Protein AF-A0A435YJ82-F1 (afdb_monomer)

Secondary structure (DSSP, 8-state):
-----------TTS-----TT----SB-SSS-B---HHHHHHHHHHHHT-SB----HHHHHTTHHHHHHHHHHH-TT-STTHHHHHHHHSB-

Sequence (92 aa):
MKKLVLQMQMSVDGFVGATEDHSWQLWEWGDESAWDDELKQDFNAVFTGVDTILLSRKMAQEGYLTHWGNAAKKFPHDPFYAFAQRIVDARK

Foldseek 3Di:
DDDDDDDADADPVGHRDDDPVDPPDQDDLDPHHVDDPVVLVVVVVVLVRAQADDDDPCCVPVQVLVSLVVLCVVCVPDSSSPSSVSSNRHHD

Solvent-accessible surface area (backbone atoms only — not comparable to full-atom values): 5935 Å² total; per-residue (Å²): 134,90,79,92,83,89,86,83,72,65,49,96,91,71,46,74,75,68,55,97,93,49,83,74,69,55,60,63,101,57,94,65,62,73,66,53,72,66,59,42,48,55,55,37,56,58,46,76,78,51,63,63,52,91,71,56,73,61,50,65,70,75,41,54,61,57,51,33,49,47,48,24,69,75,34,76,82,40,78,73,44,51,41,26,47,44,63,65,71,29,45,115

pLDDT: mean 90.48, std 5.19, range [71.25, 95.75]

Radius of gyration: 13.57 Å; Cα contacts (8 Å, |Δi|>4): 69; chains: 1; bounding box: 31×30×41 Å

Mean predicted aligned error: 3.78 Å

Structure (mmCIF, N/CA/C/O backbone):
data_AF-A0A435YJ82-F1
#
_entry.id   AF-A0A435YJ82-F1
#
loop_
_atom_site.group_PDB
_atom_site.id
_atom_site.type_symbol
_atom_site.label_atom_id
_atom_site.label_alt_id
_atom_site.label_comp_id
_atom_site.label_asym_id
_atom_site.label_entity_id
_atom_site.label_seq_id
_atom_site.pdbx_PDB_ins_code
_atom_site.Cartn_x
_atom_site.Cartn_y
_atom_site.Cartn_z
_atom_site.occupancy
_atom_site.B_iso_or_equiv
_atom_site.auth_seq_id
_atom_site.auth_comp_id
_atom_site.auth_asym_id
_atom_site.auth_atom_id
_atom_site.pdbx_PDB_model_num
ATOM 1 N N . MET A 1 1 ? -3.928 4.346 23.678 1.00 87.94 1 MET A N 1
ATOM 2 C CA . MET A 1 1 ? -3.671 5.526 22.817 1.00 87.94 1 MET A CA 1
ATOM 3 C C . MET A 1 1 ? -3.589 5.066 21.373 1.00 87.94 1 MET A C 1
ATOM 5 O O . MET A 1 1 ? -2.993 4.020 21.144 1.00 87.94 1 MET A O 1
ATOM 9 N N . LYS A 1 2 ? -4.178 5.806 20.426 1.00 93.19 2 LYS A N 1
ATOM 10 C CA . LYS A 1 2 ? -4.011 5.526 18.990 1.00 93.19 2 LYS A CA 1
ATOM 11 C C . LYS A 1 2 ? -2.613 5.960 18.528 1.00 93.19 2 LYS A C 1
ATOM 13 O O . LYS A 1 2 ? -2.096 6.951 19.040 1.00 93.19 2 LYS A O 1
ATOM 18 N N . LYS A 1 3 ? -2.014 5.219 17.592 1.00 94.69 3 LYS A N 1
ATOM 19 C CA . LYS A 1 3 ? -0.717 5.544 16.975 1.00 94.69 3 LYS A CA 1
ATOM 20 C C . LYS A 1 3 ? -0.938 6.021 15.541 1.00 94.69 3 LYS A C 1
ATOM 22 O O . LYS A 1 3 ? -1.771 5.454 14.842 1.00 94.69 3 LYS A O 1
ATOM 27 N N . LEU A 1 4 ? -0.180 7.030 15.117 1.00 95.75 4 LEU A N 1
ATOM 28 C CA . LEU A 1 4 ? -0.047 7.380 13.705 1.00 95.75 4 LEU A CA 1
ATOM 29 C C . LEU A 1 4 ? 1.114 6.565 13.133 1.00 95.75 4 LEU A C 1
ATOM 31 O O . LEU A 1 4 ? 2.236 6.677 13.622 1.00 95.75 4 LEU A O 1
ATOM 35 N N . VAL A 1 5 ? 0.827 5.723 12.144 1.00 94.44 5 VAL A N 1
ATOM 36 C CA . VAL A 1 5 ? 1.804 4.827 11.516 1.00 94.44 5 VAL A CA 1
ATOM 37 C C . VAL A 1 5 ? 1.944 5.212 10.051 1.00 94.44 5 VAL A C 1
ATOM 39 O O . VAL A 1 5 ? 0.945 5.449 9.375 1.00 94.44 5 VAL A O 1
ATOM 42 N N . LEU A 1 6 ? 3.186 5.267 9.577 1.00 93.44 6 LEU A N 1
ATOM 43 C CA . LEU A 1 6 ? 3.526 5.452 8.175 1.00 93.44 6 LEU A CA 1
ATOM 44 C C . LEU A 1 6 ? 4.199 4.172 7.679 1.00 93.44 6 LEU A C 1
ATOM 46 O O . LEU A 1 6 ? 5.238 3.786 8.207 1.00 93.44 6 LEU A O 1
ATOM 50 N N . GLN A 1 7 ? 3.601 3.526 6.684 1.00 91.25 7 GLN A N 1
ATOM 51 C CA . GLN A 1 7 ? 4.143 2.338 6.031 1.00 91.25 7 GLN A CA 1
ATOM 52 C C . GLN A 1 7 ? 4.245 2.625 4.532 1.00 91.25 7 GLN A C 1
ATOM 54 O O . GLN A 1 7 ? 3.251 2.992 3.909 1.00 91.25 7 GLN A O 1
ATOM 59 N N . MET A 1 8 ? 5.449 2.509 3.970 1.00 90.56 8 MET A N 1
ATOM 60 C CA . MET A 1 8 ? 5.717 2.753 2.551 1.00 90.56 8 MET A CA 1
ATOM 61 C C . MET A 1 8 ? 6.937 1.961 2.082 1.00 90.56 8 MET A C 1
ATOM 63 O O . MET A 1 8 ? 7.836 1.684 2.874 1.00 90.56 8 MET A O 1
ATOM 67 N N . GLN A 1 9 ? 6.987 1.666 0.786 1.00 90.75 9 GLN A N 1
ATOM 68 C CA . GLN A 1 9 ? 8.212 1.266 0.104 1.00 90.75 9 GLN A CA 1
ATOM 69 C C . GLN A 1 9 ? 8.919 2.524 -0.418 1.00 90.75 9 GLN A C 1
ATOM 71 O O . GLN A 1 9 ? 8.260 3.439 -0.912 1.00 90.75 9 GLN A O 1
ATOM 76 N N . MET A 1 10 ? 10.247 2.567 -0.323 1.00 93.56 10 MET A N 1
ATOM 77 C CA . MET A 1 10 ? 11.062 3.655 -0.865 1.00 93.56 10 MET A CA 1
ATOM 78 C C . MET A 1 10 ? 12.357 3.116 -1.471 1.00 93.56 10 MET A C 1
ATOM 80 O O . MET A 1 10 ? 12.845 2.064 -1.056 1.00 93.56 10 MET A O 1
ATOM 84 N N . SER A 1 11 ? 12.915 3.845 -2.430 1.00 93.12 11 SER A N 1
ATOM 85 C CA . SER A 1 11 ? 14.271 3.628 -2.919 1.00 93.12 11 SER A CA 1
ATOM 86 C C . SER A 1 11 ? 15.303 4.103 -1.886 1.00 93.12 11 SER A C 1
ATOM 88 O O . SER A 1 11 ? 14.990 4.863 -0.966 1.00 93.12 11 SER A O 1
ATOM 90 N N . VAL A 1 12 ? 16.560 3.679 -2.046 1.00 94.69 12 VAL A N 1
ATOM 91 C CA . VAL A 1 12 ? 17.666 4.062 -1.142 1.00 94.69 12 VAL A CA 1
ATOM 92 C C . VAL A 1 12 ? 17.937 5.572 -1.170 1.00 94.69 12 VAL A C 1
ATOM 94 O O . VAL A 1 12 ? 18.338 6.151 -0.164 1.00 94.69 12 VAL A O 1
ATOM 97 N N . ASP A 1 13 ? 17.688 6.219 -2.306 1.00 95.12 13 ASP A N 1
ATOM 98 C CA . ASP A 1 13 ? 17.825 7.661 -2.523 1.00 95.12 13 ASP A CA 1
ATOM 99 C C . ASP A 1 13 ? 16.539 8.463 -2.232 1.00 95.12 13 ASP A C 1
ATOM 101 O O . ASP A 1 13 ? 16.511 9.676 -2.435 1.00 95.12 13 ASP A O 1
ATOM 105 N N . GLY A 1 14 ? 15.500 7.823 -1.678 1.00 94.56 14 GLY A N 1
ATOM 106 C CA . GLY A 1 14 ? 14.360 8.510 -1.060 1.00 94.56 14 GLY A CA 1
ATOM 107 C C . GLY A 1 14 ? 13.157 8.780 -1.968 1.00 94.56 14 GLY A C 1
ATOM 108 O O . GLY A 1 14 ? 12.327 9.629 -1.638 1.00 94.56 14 GLY A O 1
ATOM 109 N N . PHE A 1 15 ? 13.019 8.065 -3.083 1.00 92.50 15 PHE A N 1
ATOM 110 C CA . PHE A 1 15 ? 11.845 8.130 -3.955 1.00 92.50 15 PHE A CA 1
ATOM 111 C C . PHE A 1 15 ? 10.823 7.043 -3.600 1.00 92.50 15 PHE A C 1
ATOM 113 O O . PHE A 1 15 ? 11.175 5.948 -3.173 1.00 92.50 15 PHE A O 1
ATOM 120 N N . VAL A 1 16 ? 9.534 7.342 -3.777 1.00 90.25 16 VAL A N 1
ATOM 121 C CA . VAL A 1 16 ? 8.409 6.449 -3.406 1.00 90.25 16 VAL A CA 1
ATOM 122 C C . VAL A 1 16 ? 7.562 6.004 -4.601 1.00 90.25 16 VAL A C 1
ATOM 124 O O . VAL A 1 16 ? 6.543 5.344 -4.426 1.00 90.25 16 VAL A O 1
ATOM 127 N N . GLY A 1 17 ? 7.961 6.391 -5.811 1.00 87.44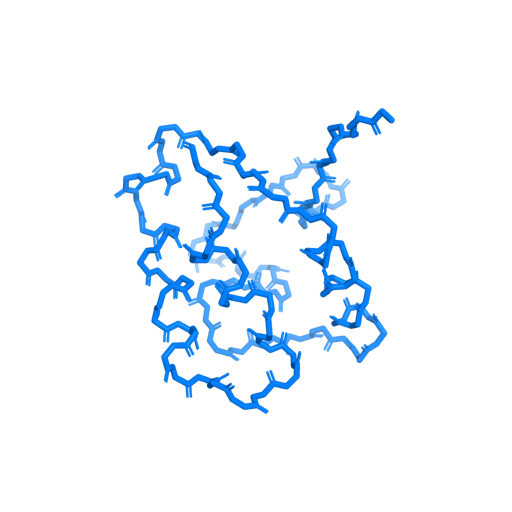 17 GLY A N 1
ATOM 128 C CA . GLY A 1 17 ? 7.288 6.030 -7.051 1.00 87.44 17 GLY A CA 1
ATOM 129 C C . GLY A 1 17 ? 8.287 5.910 -8.193 1.00 87.44 17 GLY A C 1
ATOM 130 O O . GLY A 1 17 ? 9.255 6.672 -8.253 1.00 87.44 17 GLY A O 1
ATOM 131 N N . ALA A 1 18 ? 8.049 4.944 -9.070 1.00 85.38 18 ALA A N 1
ATOM 132 C CA . ALA A 1 18 ? 8.759 4.760 -10.325 1.00 85.38 18 ALA A CA 1
ATOM 133 C C . ALA A 1 18 ? 8.104 5.545 -11.477 1.00 85.38 18 ALA A C 1
ATOM 135 O O . ALA A 1 18 ? 6.916 5.870 -11.440 1.00 85.38 18 ALA A O 1
ATOM 136 N N . THR A 1 19 ? 8.886 5.840 -12.514 1.00 82.31 19 THR A N 1
ATOM 137 C CA . THR A 1 19 ? 8.369 6.169 -13.851 1.00 82.31 19 THR A CA 1
ATOM 138 C C . THR A 1 19 ? 8.196 4.875 -14.652 1.00 82.31 19 THR A C 1
ATOM 140 O O . THR A 1 19 ? 8.855 3.881 -14.353 1.00 82.31 19 THR A O 1
ATOM 143 N N . GLU A 1 20 ? 7.308 4.858 -15.653 1.00 73.38 20 GLU A N 1
ATOM 144 C CA . GLU A 1 20 ? 6.946 3.634 -16.403 1.00 73.38 20 GLU A CA 1
ATOM 145 C C . GLU A 1 20 ? 8.150 2.896 -17.026 1.00 73.38 20 GLU A C 1
ATOM 147 O O . GLU A 1 20 ? 8.117 1.682 -17.206 1.00 73.38 20 GLU A O 1
ATOM 152 N N . ASP A 1 21 ? 9.230 3.611 -17.332 1.00 80.56 21 ASP A N 1
ATOM 153 C CA . ASP A 1 21 ? 10.480 3.096 -17.896 1.00 80.56 21 ASP A CA 1
ATOM 154 C C . ASP A 1 21 ? 11.464 2.523 -16.855 1.00 80.56 21 ASP A C 1
ATOM 156 O O . ASP A 1 21 ? 12.462 1.899 -17.223 1.00 80.56 21 ASP A O 1
ATOM 160 N N . HIS A 1 22 ? 11.180 2.682 -15.560 1.00 81.00 22 HIS A N 1
ATOM 161 C CA . HIS A 1 22 ? 12.076 2.324 -14.461 1.00 81.00 22 HIS A CA 1
ATOM 162 C C . HIS A 1 22 ? 11.338 1.636 -13.302 1.00 81.00 22 HIS A C 1
ATOM 164 O O . HIS A 1 22 ? 11.359 2.114 -12.169 1.00 81.00 22 HIS A O 1
ATOM 170 N N . SER A 1 23 ? 10.730 0.475 -13.566 1.00 84.62 23 SER A N 1
ATOM 171 C CA . SER A 1 23 ? 10.079 -0.367 -12.548 1.00 84.62 23 SER A CA 1
ATOM 172 C C . SER A 1 23 ? 11.098 -0.964 -11.568 1.00 84.62 23 SER A C 1
ATOM 174 O O . SER A 1 23 ? 11.657 -2.038 -11.795 1.00 84.62 23 SER A O 1
ATOM 176 N N . TRP A 1 24 ? 11.347 -0.264 -10.463 1.00 88.62 24 TRP A N 1
ATOM 177 C CA . TRP A 1 24 ? 12.192 -0.735 -9.357 1.00 88.62 24 TRP A CA 1
ATOM 178 C C . TRP A 1 24 ? 11.380 -1.222 -8.155 1.00 88.62 24 TRP A C 1
ATOM 180 O O . TRP A 1 24 ? 11.927 -1.844 -7.242 1.00 88.62 24 TRP A O 1
ATOM 190 N N . GLN A 1 25 ? 10.086 -0.909 -8.118 1.00 90.12 25 GLN A N 1
ATOM 191 C CA . GLN A 1 25 ? 9.238 -1.238 -6.990 1.00 90.12 25 GLN A CA 1
ATOM 192 C C . GLN A 1 25 ? 8.981 -2.750 -6.952 1.00 90.12 25 GLN A C 1
ATOM 194 O O . GLN A 1 25 ? 8.535 -3.337 -7.931 1.00 90.12 25 GLN A O 1
ATOM 199 N N . LEU A 1 26 ? 9.235 -3.386 -5.804 1.00 89.00 26 LEU A N 1
ATOM 200 C CA . LEU A 1 26 ? 9.027 -4.835 -5.642 1.00 89.00 26 LEU A CA 1
ATOM 201 C C . LEU A 1 26 ? 7.545 -5.224 -5.631 1.00 89.00 26 LEU A C 1
ATOM 203 O O . LEU A 1 26 ? 7.195 -6.386 -5.843 1.00 89.00 26 LEU A O 1
ATOM 207 N N . TRP A 1 27 ? 6.685 -4.251 -5.342 1.00 85.81 27 TRP A N 1
ATOM 208 C CA . TRP A 1 27 ? 5.247 -4.381 -5.421 1.00 85.81 27 TRP A CA 1
ATOM 209 C C . TRP A 1 27 ? 4.620 -3.040 -5.813 1.00 85.81 27 TRP A C 1
ATOM 211 O O . TRP A 1 27 ? 4.843 -2.016 -5.159 1.00 85.81 27 TRP A O 1
ATOM 221 N N . GLU A 1 28 ? 3.864 -3.063 -6.908 1.00 81.44 28 GLU A N 1
ATOM 222 C CA . GLU A 1 28 ? 3.122 -1.923 -7.453 1.00 81.44 28 GLU A CA 1
ATOM 223 C C . GLU A 1 28 ? 1.612 -2.224 -7.481 1.00 81.44 28 GLU A C 1
ATOM 225 O O . GLU A 1 28 ? 1.108 -3.061 -6.739 1.00 81.44 28 GLU A O 1
ATOM 230 N N . TRP A 1 29 ? 0.875 -1.562 -8.372 1.00 72.94 29 TRP A N 1
ATOM 231 C CA . TRP A 1 29 ? -0.549 -1.770 -8.637 1.00 72.94 29 TRP A CA 1
ATOM 232 C C . TRP A 1 29 ? -0.868 -3.087 -9.376 1.00 72.94 29 TRP A C 1
ATOM 234 O O . TRP A 1 29 ? -1.964 -3.236 -9.920 1.00 72.94 29 TRP A O 1
ATOM 244 N N . GLY A 1 30 ? 0.086 -4.013 -9.466 1.00 71.25 30 GLY A N 1
ATOM 245 C CA . GLY A 1 30 ? -0.048 -5.290 -10.163 1.00 71.25 30 GLY A CA 1
ATOM 246 C C . GLY A 1 30 ? -0.345 -6.460 -9.226 1.00 71.25 30 GLY A C 1
ATOM 247 O O . GLY A 1 30 ? -0.273 -6.350 -8.003 1.00 71.25 30 GLY A O 1
ATOM 248 N N . ASP A 1 31 ? -0.654 -7.613 -9.819 1.00 75.44 31 ASP A N 1
ATOM 249 C CA . ASP A 1 31 ? -0.804 -8.869 -9.072 1.00 75.44 31 ASP A CA 1
ATOM 250 C C . ASP A 1 31 ? 0.552 -9.526 -8.756 1.00 75.44 31 ASP A C 1
ATOM 252 O O . ASP A 1 31 ? 0.627 -10.440 -7.940 1.00 75.44 31 ASP A O 1
ATOM 256 N N . GLU A 1 32 ? 1.631 -9.079 -9.400 1.00 79.25 32 GLU A N 1
ATOM 257 C CA . GLU A 1 32 ? 2.973 -9.591 -9.147 1.00 79.25 32 GLU A CA 1
ATOM 258 C C . GLU A 1 32 ? 3.592 -8.868 -7.947 1.00 79.25 32 GLU A C 1
ATOM 260 O O . GLU A 1 32 ? 3.696 -7.641 -7.909 1.00 79.25 32 GLU A O 1
ATOM 265 N N . SER A 1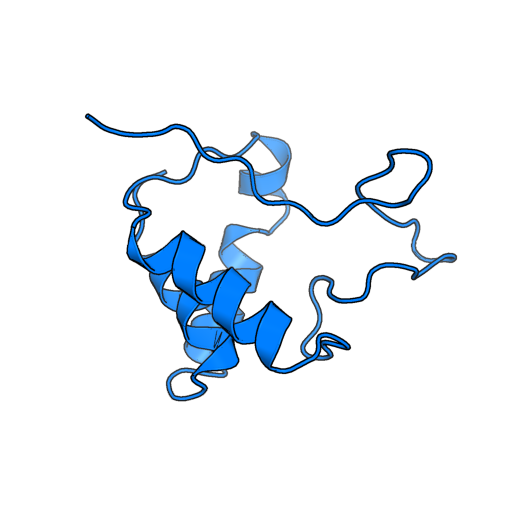 33 ? 3.994 -9.646 -6.943 1.00 86.38 33 SER A N 1
ATOM 266 C CA . SER A 1 33 ? 4.701 -9.165 -5.760 1.00 86.38 33 SER A CA 1
ATOM 267 C C . SER A 1 33 ? 5.964 -9.990 -5.573 1.00 86.38 33 SER A C 1
ATOM 269 O O . SER A 1 33 ? 5.900 -11.206 -5.379 1.00 86.38 33 SER A O 1
ATOM 271 N N . ALA A 1 34 ? 7.112 -9.317 -5.614 1.00 89.44 34 ALA A N 1
ATOM 272 C CA . ALA A 1 34 ? 8.423 -9.923 -5.402 1.00 89.44 34 ALA A CA 1
ATOM 273 C C . ALA A 1 34 ? 8.829 -9.971 -3.915 1.00 89.44 34 ALA A C 1
ATOM 275 O O . ALA A 1 34 ? 9.982 -10.258 -3.601 1.00 89.44 34 ALA A O 1
ATOM 276 N N . TRP A 1 35 ? 7.910 -9.663 -2.994 1.00 91.12 35 TRP A N 1
ATOM 277 C CA . TRP A 1 35 ? 8.161 -9.749 -1.556 1.00 91.12 35 TRP A CA 1
ATOM 278 C C . TRP A 1 35 ? 8.315 -11.201 -1.098 1.00 91.12 35 TRP A C 1
ATOM 280 O O . TRP A 1 35 ? 7.586 -12.092 -1.551 1.00 91.12 35 TRP A O 1
ATOM 290 N N . AS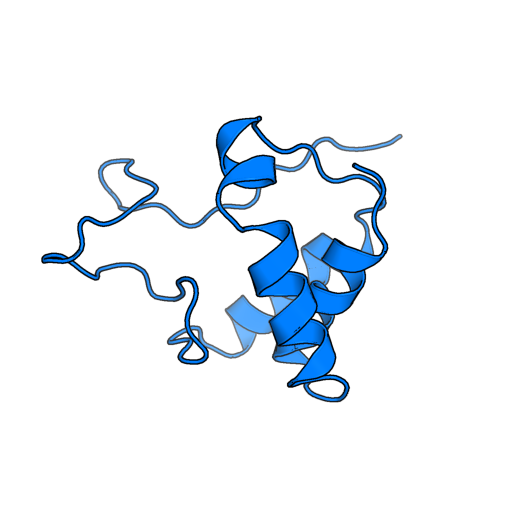P A 1 36 ? 9.231 -11.423 -0.160 1.00 92.94 36 ASP A N 1
ATOM 291 C CA . ASP A 1 36 ? 9.325 -12.685 0.569 1.00 92.94 36 ASP A CA 1
ATOM 292 C C . ASP A 1 36 ? 8.168 -12.847 1.571 1.00 92.94 36 ASP A C 1
ATOM 294 O O . ASP A 1 36 ? 7.390 -11.924 1.829 1.00 92.94 36 ASP A O 1
ATOM 298 N N . ASP A 1 37 ? 8.012 -14.054 2.110 1.00 92.94 37 ASP A N 1
ATOM 299 C CA . ASP A 1 37 ? 6.881 -14.381 2.982 1.00 92.94 37 ASP A CA 1
ATOM 300 C C . ASP A 1 37 ? 6.915 -13.621 4.318 1.00 92.94 37 ASP A C 1
ATOM 302 O O . ASP A 1 37 ? 5.859 -13.289 4.861 1.00 92.94 37 ASP A O 1
ATOM 306 N N . GLU A 1 38 ? 8.108 -13.291 4.823 1.00 94.88 38 GLU A N 1
ATOM 307 C CA . GLU A 1 38 ? 8.283 -12.520 6.058 1.00 94.88 38 GLU A CA 1
ATOM 308 C C . GLU A 1 38 ? 7.774 -11.086 5.874 1.00 94.88 38 GLU A C 1
ATOM 310 O O . GLU A 1 38 ? 6.920 -10.623 6.634 1.00 94.88 38 GLU A O 1
ATOM 315 N N . LEU A 1 39 ? 8.184 -10.415 4.794 1.00 92.69 39 LEU A N 1
ATOM 316 C CA . LEU A 1 39 ? 7.731 -9.067 4.472 1.00 92.69 39 LEU A CA 1
ATOM 317 C C . LEU A 1 39 ? 6.218 -9.018 4.225 1.00 92.69 39 LEU A C 1
ATOM 319 O O . LEU A 1 39 ? 5.540 -8.086 4.666 1.00 92.69 39 LEU A O 1
ATOM 323 N N . LYS A 1 40 ? 5.658 -10.039 3.566 1.00 92.50 40 LYS A N 1
ATOM 324 C CA . LYS A 1 40 ? 4.204 -10.174 3.371 1.00 92.50 40 LYS A CA 1
ATOM 325 C C . LYS A 1 40 ? 3.453 -10.284 4.698 1.00 92.50 40 LYS A C 1
ATOM 327 O O . LYS A 1 40 ? 2.390 -9.668 4.858 1.00 92.50 40 LYS A O 1
ATOM 332 N N . G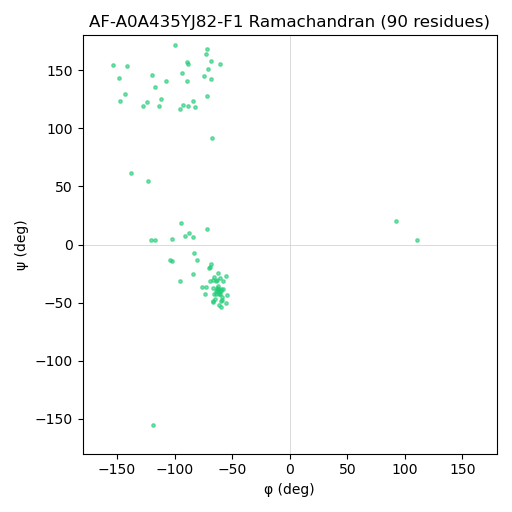LN A 1 41 ? 3.983 -11.060 5.641 1.00 94.06 41 GLN A N 1
ATOM 333 C CA . GLN A 1 41 ? 3.401 -11.228 6.969 1.00 94.06 41 GLN A CA 1
ATOM 334 C C . GLN A 1 41 ? 3.465 -9.925 7.774 1.00 94.06 41 GLN A C 1
ATOM 336 O O . GLN A 1 41 ? 2.440 -9.487 8.306 1.00 94.06 41 GLN A O 1
ATOM 341 N N . ASP A 1 42 ? 4.628 -9.277 7.813 1.00 93.31 42 ASP A N 1
ATOM 342 C CA . ASP A 1 42 ? 4.835 -8.015 8.526 1.00 93.31 42 ASP A CA 1
ATOM 343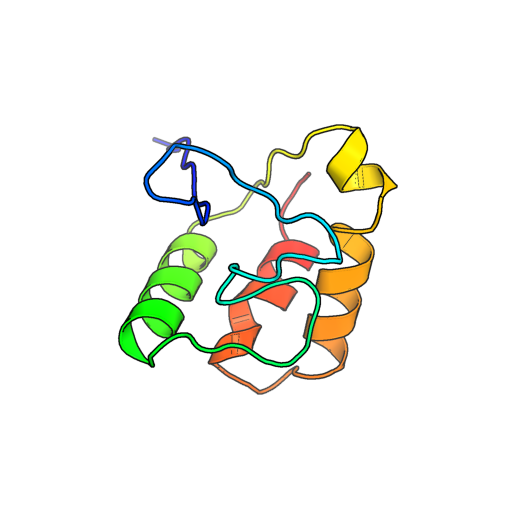 C C . ASP A 1 42 ? 3.954 -6.897 7.970 1.00 93.31 42 ASP A C 1
ATOM 345 O O . ASP A 1 42 ? 3.339 -6.134 8.725 1.00 93.31 42 ASP A O 1
ATOM 349 N N . PHE A 1 43 ? 3.814 -6.836 6.643 1.00 92.56 43 PHE A N 1
ATOM 350 C CA . PHE A 1 43 ? 2.929 -5.875 6.004 1.00 92.56 43 PHE A CA 1
ATOM 351 C C . PHE A 1 43 ? 1.478 -6.052 6.464 1.00 92.56 43 PHE A C 1
ATOM 353 O O . PHE A 1 43 ? 0.840 -5.095 6.908 1.00 92.56 43 PHE A O 1
ATOM 360 N N . ASN A 1 44 ? 0.972 -7.288 6.442 1.00 93.69 44 ASN A N 1
ATOM 361 C CA . ASN A 1 44 ? -0.374 -7.600 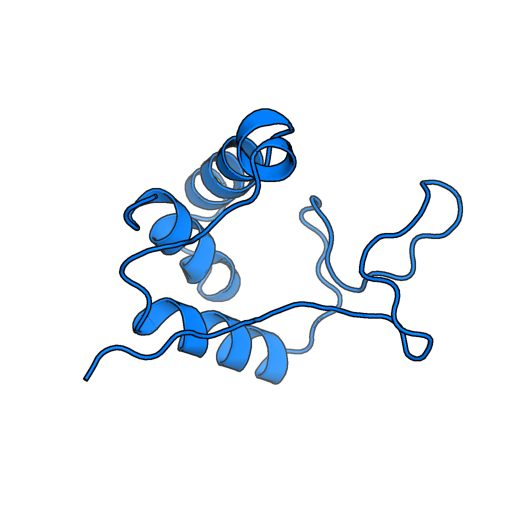6.920 1.00 93.69 44 ASN A CA 1
ATOM 362 C C . ASN A 1 44 ? -0.552 -7.299 8.413 1.00 93.69 44 ASN A C 1
ATOM 364 O O . ASN A 1 44 ? -1.608 -6.796 8.810 1.00 93.69 44 ASN A O 1
ATOM 368 N N . ALA A 1 45 ? 0.466 -7.568 9.236 1.00 94.50 45 ALA A N 1
ATOM 369 C CA . ALA A 1 45 ? 0.425 -7.322 10.673 1.00 94.50 45 ALA A CA 1
ATOM 370 C C . ALA A 1 45 ? 0.149 -5.846 10.991 1.00 94.50 45 ALA A C 1
ATOM 372 O O . ALA A 1 45 ? -0.658 -5.561 11.879 1.00 94.50 45 ALA A O 1
ATOM 373 N N . VAL A 1 46 ? 0.713 -4.907 10.222 1.00 93.06 46 VAL A N 1
ATOM 374 C CA . VAL A 1 46 ? 0.432 -3.470 10.382 1.00 93.06 46 VAL A CA 1
ATOM 375 C C . VAL A 1 46 ? -1.057 -3.171 10.203 1.00 93.06 46 VAL A C 1
ATOM 377 O O . VAL A 1 46 ? -1.658 -2.527 11.064 1.00 93.06 46 VAL A O 1
ATOM 380 N N . PHE A 1 47 ? -1.689 -3.700 9.152 1.00 92.00 47 PHE A N 1
ATOM 381 C CA . PHE A 1 47 ? -3.107 -3.447 8.874 1.00 92.00 47 PHE A CA 1
ATOM 382 C C . PHE A 1 47 ? -4.064 -4.088 9.886 1.00 92.00 47 PHE A C 1
ATOM 384 O O . PHE A 1 47 ? -5.198 -3.627 10.007 1.00 92.00 47 PHE A O 1
ATOM 391 N N . THR A 1 48 ? -3.645 -5.101 10.658 1.00 91.19 48 THR A N 1
ATOM 392 C CA . THR A 1 48 ? -4.513 -5.711 11.687 1.00 91.19 48 THR A CA 1
ATOM 393 C C . THR A 1 48 ? -4.959 -4.725 12.770 1.00 91.19 48 THR A C 1
ATOM 395 O O . THR A 1 48 ? -6.046 -4.886 13.322 1.00 91.19 48 THR A O 1
ATOM 398 N N . GLY A 1 49 ? -4.151 -3.698 13.050 1.00 90.62 49 GLY A N 1
ATOM 399 C CA . GLY A 1 49 ? -4.440 -2.664 14.046 1.00 90.62 49 GLY A CA 1
ATOM 400 C C . GLY A 1 49 ? -4.929 -1.331 13.472 1.00 90.62 49 GLY A C 1
ATOM 401 O O . GLY A 1 49 ? -5.072 -0.372 14.232 1.00 90.62 49 GLY A O 1
ATOM 402 N N . VAL A 1 50 ? -5.146 -1.234 12.155 1.00 94.12 50 VAL A N 1
ATOM 403 C CA . VAL A 1 50 ? -5.510 0.020 11.474 1.00 94.12 50 VAL A CA 1
ATOM 404 C C . VAL A 1 50 ? -7.026 0.114 11.315 1.00 94.12 50 VAL A C 1
ATOM 406 O O . VAL A 1 50 ? -7.635 -0.679 10.606 1.00 94.12 50 VAL A O 1
ATOM 409 N N . ASP A 1 51 ? -7.637 1.120 11.946 1.00 95.00 51 ASP A N 1
ATOM 410 C CA . ASP A 1 51 ? -9.072 1.418 11.802 1.00 95.00 51 ASP A CA 1
ATOM 411 C C . ASP A 1 51 ? -9.372 2.633 10.907 1.00 95.00 51 ASP A C 1
ATOM 413 O O . ASP A 1 51 ? -10.520 2.850 10.515 1.00 95.00 51 ASP A O 1
ATOM 417 N N . THR A 1 52 ? -8.347 3.427 10.587 1.00 95.75 52 THR A N 1
ATOM 418 C CA . THR A 1 52 ? -8.446 4.680 9.831 1.00 95.75 52 THR A CA 1
ATOM 419 C C . THR A 1 52 ? -7.227 4.820 8.924 1.00 95.75 52 THR A C 1
ATOM 421 O O . THR A 1 52 ? -6.099 4.701 9.402 1.00 95.75 52 THR A O 1
ATOM 424 N N . ILE A 1 53 ? -7.438 5.103 7.639 1.00 94.81 53 ILE A N 1
ATOM 425 C CA . ILE A 1 53 ? -6.377 5.349 6.658 1.00 94.81 53 ILE A CA 1
ATOM 426 C C . ILE A 1 53 ? -6.426 6.816 6.247 1.00 94.81 53 ILE A C 1
ATOM 428 O O . ILE A 1 53 ? -7.447 7.300 5.769 1.00 94.81 53 ILE A O 1
ATOM 432 N N . LEU A 1 54 ? -5.299 7.508 6.390 1.00 95.06 54 LEU A N 1
ATOM 433 C CA . LEU A 1 54 ? -5.135 8.869 5.892 1.00 95.06 54 LEU A CA 1
ATOM 434 C C . LEU A 1 54 ? -4.545 8.816 4.483 1.00 95.06 54 LEU A C 1
ATOM 436 O O . LEU A 1 54 ? -3.448 8.296 4.288 1.00 95.06 54 LEU A O 1
ATOM 440 N N . LEU A 1 55 ? -5.266 9.365 3.507 1.00 92.06 55 LEU A N 1
ATOM 441 C CA . LEU A 1 55 ? -4.837 9.412 2.110 1.00 92.06 55 LEU A CA 1
ATOM 442 C C . LEU A 1 55 ? -4.722 10.854 1.627 1.00 92.06 55 LEU A C 1
ATOM 444 O O . LEU A 1 55 ? -5.507 11.728 1.999 1.00 92.06 55 LEU A O 1
ATOM 448 N N . SER A 1 56 ? -3.758 11.099 0.740 1.00 91.00 56 SER A N 1
ATOM 449 C CA . SER A 1 56 ? -3.724 12.351 -0.010 1.00 91.00 56 SER A CA 1
ATOM 450 C C . SER A 1 56 ? -4.899 12.416 -0.992 1.00 91.00 56 SER A C 1
ATOM 452 O O . SER A 1 56 ? -5.428 11.393 -1.434 1.00 91.00 56 SER A O 1
ATOM 454 N N . ARG A 1 57 ? -5.272 13.637 -1.398 1.00 93.31 57 ARG A N 1
ATOM 455 C CA . ARG A 1 57 ? -6.324 13.852 -2.404 1.00 93.31 57 ARG A CA 1
ATOM 456 C C . ARG A 1 57 ? -6.044 13.090 -3.701 1.00 93.31 57 ARG A C 1
ATOM 458 O O . ARG A 1 57 ? -6.958 12.473 -4.232 1.00 93.31 57 ARG A O 1
ATOM 465 N N . LYS A 1 58 ? -4.794 13.122 -4.178 1.00 89.50 58 LYS A N 1
ATOM 466 C CA . LYS A 1 58 ? -4.389 12.430 -5.407 1.00 89.50 58 LY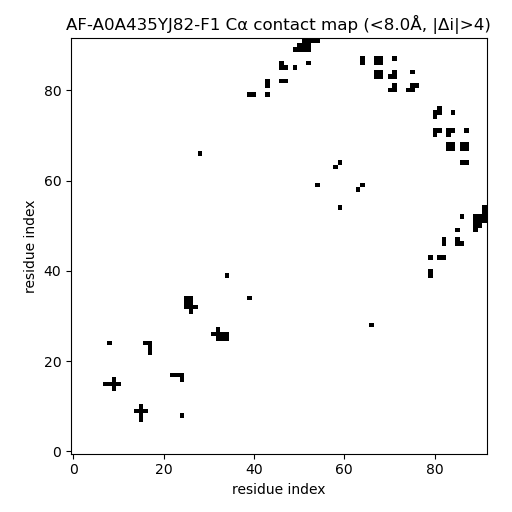S A CA 1
ATOM 467 C C . LYS A 1 58 ? -4.588 10.926 -5.286 1.00 89.50 58 LYS A C 1
ATOM 469 O O . LYS A 1 58 ? -5.315 10.365 -6.085 1.00 89.50 58 LYS A O 1
ATOM 474 N N . MET A 1 59 ? -4.070 10.289 -4.235 1.00 88.25 59 MET A N 1
ATOM 475 C CA . MET A 1 59 ? -4.237 8.839 -4.050 1.00 88.25 59 MET A CA 1
ATOM 476 C C . MET A 1 59 ? -5.708 8.423 -3.953 1.00 88.25 59 MET A C 1
ATOM 478 O O . MET A 1 59 ? -6.106 7.413 -4.531 1.00 88.25 59 MET A O 1
ATOM 482 N N . ALA A 1 60 ? -6.527 9.213 -3.254 1.00 88.06 60 ALA A N 1
ATOM 483 C CA . ALA A 1 60 ? -7.956 8.944 -3.138 1.00 88.06 60 ALA A CA 1
ATOM 484 C C . ALA A 1 60 ? -8.694 9.029 -4.490 1.00 88.06 60 ALA A C 1
ATOM 486 O O . ALA A 1 60 ? -9.668 8.307 -4.689 1.00 88.06 60 ALA A O 1
ATOM 487 N N . GLN A 1 61 ? -8.240 9.886 -5.410 1.00 88.25 61 GLN A N 1
ATOM 488 C CA . GLN A 1 61 ? -8.881 10.132 -6.709 1.00 88.25 61 GLN A CA 1
ATOM 489 C C . GLN A 1 61 ? -8.292 9.295 -7.853 1.00 88.25 61 GLN A C 1
ATOM 491 O O . GLN A 1 61 ? -9.017 8.918 -8.767 1.00 88.25 61 GLN A O 1
ATOM 496 N N . GLU A 1 62 ? -7.001 8.982 -7.799 1.00 85.31 62 GLU A N 1
ATOM 497 C CA . GLU A 1 62 ? -6.227 8.372 -8.890 1.00 85.31 62 GLU A CA 1
ATOM 498 C C . GLU A 1 62 ? -6.153 6.837 -8.780 1.00 85.31 62 GLU A C 1
ATOM 500 O O . GLU A 1 62 ? -5.325 6.199 -9.418 1.00 85.31 62 GLU A O 1
ATOM 505 N N . GLY A 1 63 ? -7.052 6.219 -8.003 1.00 82.81 63 GLY A N 1
ATOM 506 C CA . GLY A 1 63 ? -7.321 4.782 -8.104 1.00 82.81 63 GLY A CA 1
ATOM 507 C C . GLY A 1 63 ? -6.861 3.907 -6.941 1.00 82.81 63 GLY A C 1
ATOM 508 O O . GLY A 1 63 ? -7.108 2.706 -7.003 1.00 82.81 63 GLY A O 1
ATOM 509 N N . TYR A 1 64 ? -6.302 4.458 -5.852 1.00 88.50 64 TYR A N 1
ATOM 510 C CA . TYR A 1 64 ? -5.861 3.647 -4.702 1.00 88.50 64 TYR A CA 1
ATOM 511 C C . TYR A 1 64 ? -6.983 2.764 -4.137 1.00 88.50 64 TYR A C 1
ATOM 513 O O . TYR A 1 64 ? -6.825 1.555 -3.984 1.00 88.50 64 TYR A O 1
ATOM 521 N N . LEU A 1 65 ? -8.151 3.359 -3.872 1.00 89.56 65 LEU A N 1
ATOM 522 C CA . LEU A 1 65 ? -9.303 2.631 -3.329 1.00 89.56 65 LEU A CA 1
ATOM 523 C C . LEU A 1 65 ? -9.866 1.613 -4.330 1.00 89.56 65 LEU A C 1
ATOM 525 O O . LEU A 1 65 ? -10.262 0.518 -3.937 1.00 89.56 65 LEU A O 1
ATOM 529 N N . THR A 1 66 ? -9.879 1.961 -5.617 1.00 90.62 66 THR A N 1
ATOM 530 C CA . THR A 1 66 ? -10.341 1.070 -6.688 1.00 90.62 66 THR A CA 1
ATOM 531 C C . THR A 1 66 ? -9.433 -0.145 -6.819 1.00 90.62 66 THR A C 1
ATOM 533 O O . THR A 1 66 ? -9.926 -1.269 -6.877 1.00 90.62 66 THR A O 1
ATOM 536 N N . HIS A 1 67 ? -8.116 0.066 -6.827 1.00 90.06 67 HIS A N 1
ATOM 537 C CA . HIS A 1 67 ? -7.132 -1.001 -6.946 1.00 90.06 67 HIS A CA 1
ATOM 538 C C . HIS A 1 67 ? -7.268 -2.010 -5.798 1.00 90.06 67 HIS A C 1
ATOM 540 O O . HIS A 1 67 ? -7.504 -3.192 -6.050 1.00 90.06 67 HIS A O 1
ATOM 546 N N . TRP A 1 68 ? -7.246 -1.553 -4.540 1.00 91.50 68 TRP A N 1
ATOM 547 C CA . TRP A 1 68 ? -7.376 -2.465 -3.397 1.00 91.50 68 TRP A CA 1
ATOM 548 C C . TRP A 1 68 ? -8.767 -3.084 -3.274 1.00 91.50 68 TRP A C 1
ATOM 550 O O . TRP A 1 68 ? -8.889 -4.242 -2.881 1.00 91.50 68 TRP A O 1
ATOM 560 N N . GLY A 1 69 ? -9.817 -2.368 -3.686 1.00 93.00 69 GLY A N 1
ATOM 561 C CA . GLY A 1 69 ? -11.160 -2.933 -3.793 1.00 93.00 69 GLY A CA 1
ATOM 562 C C . GLY A 1 69 ? -11.248 -4.071 -4.813 1.00 93.00 69 GLY A C 1
ATOM 563 O O . GLY A 1 69 ? -11.962 -5.048 -4.588 1.00 93.00 69 GLY A O 1
ATOM 564 N N . ASN A 1 70 ? -10.508 -3.980 -5.918 1.00 93.56 70 ASN A N 1
ATOM 565 C CA . ASN A 1 70 ? -10.421 -5.051 -6.907 1.00 93.56 70 ASN A CA 1
ATOM 566 C C . ASN A 1 70 ? -9.575 -6.221 -6.397 1.00 93.56 70 ASN A C 1
ATOM 568 O O . ASN A 1 70 ? -10.003 -7.366 -6.535 1.00 93.56 70 ASN A O 1
ATOM 572 N N . ALA A 1 71 ? -8.436 -5.948 -5.754 1.00 92.69 71 ALA A N 1
ATOM 573 C CA . ALA A 1 71 ? -7.598 -6.978 -5.143 1.00 92.69 71 ALA A CA 1
ATOM 574 C C . ALA A 1 71 ? -8.374 -7.787 -4.087 1.00 92.69 71 ALA A C 1
ATOM 576 O O . ALA A 1 71 ? -8.365 -9.014 -4.131 1.00 92.69 71 ALA A O 1
ATOM 577 N N . ALA A 1 72 ? -9.141 -7.120 -3.215 1.00 94.25 72 ALA A N 1
ATOM 578 C CA . ALA A 1 72 ? -9.975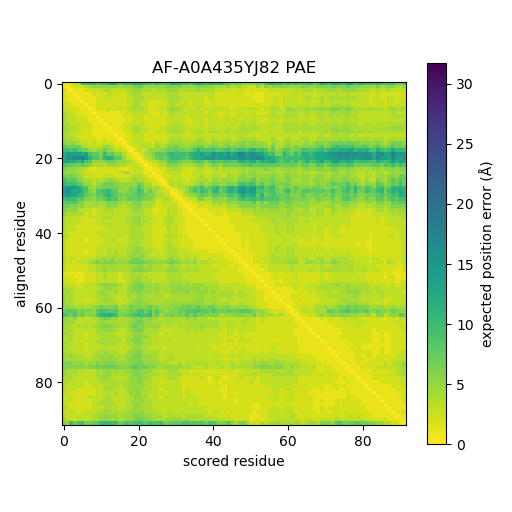 -7.779 -2.207 1.00 94.25 72 ALA A CA 1
ATOM 579 C C . ALA A 1 72 ? -11.027 -8.722 -2.823 1.00 94.25 72 ALA A C 1
ATOM 581 O O . ALA A 1 72 ? -11.273 -9.810 -2.308 1.00 94.25 72 ALA A O 1
ATOM 582 N N . LYS A 1 73 ? -11.626 -8.333 -3.958 1.00 95.50 73 LYS A N 1
ATOM 583 C CA . LYS A 1 73 ? -12.584 -9.179 -4.690 1.00 95.50 73 LYS A CA 1
ATOM 584 C C . LYS A 1 73 ? -11.912 -10.343 -5.411 1.00 95.50 73 LYS A C 1
ATOM 586 O O . LYS A 1 73 ? -12.511 -11.408 -5.522 1.00 95.50 73 LYS A O 1
ATOM 591 N N . LYS A 1 74 ? -10.712 -10.121 -5.947 1.00 94.62 74 LYS A N 1
ATOM 592 C CA . LYS A 1 74 ? -9.970 -11.108 -6.737 1.00 94.62 74 LYS A CA 1
ATOM 593 C C . LYS A 1 74 ? -9.328 -12.182 -5.861 1.00 94.62 74 LYS A C 1
ATOM 595 O O . LYS A 1 74 ? -9.322 -13.347 -6.247 1.00 94.62 74 LYS A O 1
ATOM 600 N N . PHE A 1 75 ? -8.851 -11.802 -4.678 1.00 92.81 75 PHE A N 1
ATOM 601 C CA . PHE A 1 75 ? -8.099 -12.665 -3.768 1.00 92.81 75 PHE A CA 1
ATOM 602 C C . PHE A 1 75 ? -8.745 -12.761 -2.370 1.00 92.81 75 PHE A C 1
ATOM 604 O O . PHE A 1 75 ? -8.082 -12.516 -1.363 1.00 92.81 75 PHE A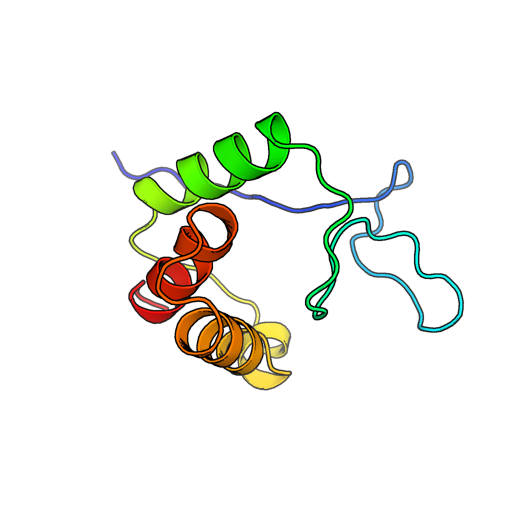 O 1
ATOM 611 N N . PRO A 1 76 ? -10.035 -13.135 -2.254 1.00 92.88 76 PRO A N 1
ATOM 612 C CA . PRO A 1 76 ? -10.770 -13.067 -0.984 1.00 92.88 76 PRO A CA 1
ATOM 613 C C . PRO A 1 76 ? -10.291 -14.074 0.077 1.00 92.88 76 PRO A C 1
ATOM 615 O O . PRO A 1 76 ? -10.629 -13.944 1.253 1.00 92.88 76 PRO A O 1
ATOM 618 N N . HIS A 1 77 ? -9.538 -15.099 -0.328 1.00 94.44 77 HIS A N 1
ATOM 619 C CA . HIS A 1 77 ? -9.054 -16.174 0.544 1.00 94.44 77 HIS A CA 1
ATOM 620 C C . HIS A 1 77 ? -7.529 -16.282 0.577 1.00 94.44 77 HIS A C 1
ATOM 622 O O . HIS A 1 77 ? -7.008 -17.193 1.216 1.00 94.44 77 HIS A O 1
ATOM 628 N N . ASP A 1 78 ? -6.820 -15.377 -0.101 1.00 93.44 78 ASP A N 1
ATOM 629 C CA . ASP A 1 78 ? -5.364 -15.359 -0.076 1.00 93.44 78 ASP A CA 1
ATOM 630 C C . ASP A 1 78 ? -4.884 -14.619 1.188 1.00 93.44 78 ASP A C 1
ATOM 632 O O . ASP A 1 78 ? -5.184 -13.428 1.346 1.00 93.44 78 ASP A O 1
ATOM 636 N N . PRO A 1 79 ? -4.149 -15.284 2.101 1.00 91.50 79 PRO A N 1
ATOM 637 C CA . PRO A 1 79 ? -3.634 -14.646 3.307 1.00 91.50 79 PRO A CA 1
ATOM 638 C C . PRO A 1 79 ? -2.741 -13.436 3.022 1.00 91.50 79 PRO A C 1
ATOM 640 O O . PRO A 1 79 ? -2.745 -12.494 3.815 1.00 91.50 79 PRO A O 1
ATOM 643 N N . PHE A 1 80 ? -2.012 -13.427 1.900 1.00 91.19 80 PHE A N 1
ATOM 644 C CA . PHE A 1 80 ? -1.179 -12.290 1.522 1.00 91.19 80 PHE A CA 1
ATOM 645 C C . PHE A 1 80 ? -2.036 -11.056 1.224 1.00 91.19 80 PHE A C 1
ATOM 647 O O . PHE A 1 80 ? -1.720 -9.977 1.714 1.00 91.19 80 PHE A O 1
ATOM 654 N N . TYR A 1 81 ? -3.161 -11.208 0.520 1.00 92.62 81 TYR A N 1
ATOM 655 C CA . TYR A 1 81 ? -4.055 -10.100 0.156 1.00 92.62 81 TYR A CA 1
ATOM 656 C C . TYR A 1 81 ? -5.061 -9.710 1.249 1.00 92.62 81 TYR A C 1
ATOM 658 O O . TYR A 1 81 ? -5.915 -8.847 1.032 1.00 92.62 81 TYR A O 1
ATOM 666 N N . ALA A 1 82 ? -4.966 -10.279 2.454 1.00 93.44 82 ALA A N 1
ATOM 667 C CA . ALA A 1 82 ? -5.916 -10.013 3.533 1.00 93.44 82 ALA A CA 1
ATOM 668 C C . ALA A 1 82 ? -5.943 -8.534 3.984 1.00 93.44 82 ALA A C 1
ATOM 670 O O . ALA A 1 82 ? -6.950 -8.063 4.525 1.00 93.44 82 ALA A O 1
ATOM 671 N N . PHE A 1 83 ? -4.865 -7.771 3.782 1.00 92.50 83 PHE A N 1
ATOM 672 C CA . PHE A 1 83 ? -4.842 -6.325 4.026 1.00 92.50 83 PHE A CA 1
ATOM 673 C C . PHE A 1 83 ? -5.765 -5.556 3.060 1.00 92.50 83 PHE A C 1
ATOM 675 O O . PHE A 1 83 ? -6.285 -4.508 3.438 1.00 92.50 83 PHE A O 1
ATOM 682 N N . ALA A 1 84 ? -6.020 -6.058 1.844 1.00 93.69 84 ALA A N 1
ATOM 683 C CA . ALA A 1 84 ? -6.812 -5.346 0.840 1.00 93.69 84 ALA A CA 1
ATOM 684 C C . ALA A 1 84 ? -8.258 -5.149 1.315 1.00 93.69 84 ALA A C 1
ATOM 686 O O . ALA A 1 84 ? -8.801 -4.047 1.229 1.00 93.69 84 ALA A O 1
ATOM 687 N N . GLN A 1 85 ? -8.853 -6.182 1.923 1.00 94.81 85 GLN A N 1
ATOM 688 C CA . GLN A 1 85 ? -10.174 -6.068 2.547 1.00 94.81 85 GLN A CA 1
ATOM 689 C C . GLN A 1 85 ? -10.160 -5.073 3.718 1.00 94.81 85 GLN A C 1
ATOM 691 O O . GLN A 1 85 ? -11.066 -4.254 3.849 1.00 94.81 85 GLN A O 1
ATOM 696 N N . ARG A 1 86 ? -9.091 -5.053 4.524 1.00 93.88 86 ARG A N 1
ATOM 697 C CA . ARG A 1 86 ? -8.945 -4.086 5.627 1.00 93.88 86 ARG A CA 1
ATOM 698 C C . ARG A 1 86 ? -8.867 -2.645 5.124 1.00 93.88 86 ARG A C 1
ATOM 700 O O . ARG A 1 86 ? -9.459 -1.762 5.735 1.00 93.88 86 ARG A O 1
ATOM 707 N N . ILE A 1 87 ? -8.205 -2.402 3.990 1.00 93.19 87 ILE A N 1
ATOM 708 C CA . ILE A 1 87 ? -8.203 -1.089 3.330 1.00 93.19 87 ILE A CA 1
ATOM 709 C C . ILE A 1 87 ? -9.624 -0.685 2.926 1.00 93.19 87 ILE A C 1
ATOM 711 O O . ILE A 1 87 ? -10.015 0.467 3.127 1.00 93.19 87 ILE A O 1
ATOM 715 N N . VAL A 1 88 ? -10.416 -1.615 2.387 1.00 93.25 88 VAL A N 1
ATOM 716 C CA . VAL A 1 88 ? -11.820 -1.368 2.019 1.00 93.25 88 VAL A CA 1
ATOM 717 C C . VAL A 1 88 ? -12.675 -1.043 3.246 1.00 93.25 88 VAL A C 1
ATOM 719 O O . VAL A 1 88 ? -13.458 -0.095 3.187 1.00 93.25 88 VAL A O 1
ATOM 722 N N . ASP A 1 89 ? -12.464 -1.729 4.367 1.00 94.44 89 ASP A N 1
ATOM 723 C CA . ASP A 1 89 ? -13.291 -1.594 5.574 1.00 94.44 89 ASP A CA 1
ATOM 724 C C . ASP A 1 89 ? -12.893 -0.416 6.481 1.00 94.44 89 ASP A C 1
ATOM 726 O O . ASP A 1 89 ? -13.726 0.107 7.224 1.00 94.44 89 ASP A O 1
ATOM 730 N N . ALA A 1 90 ? -11.631 0.028 6.430 1.00 94.00 90 ALA A N 1
ATOM 731 C CA . ALA A 1 90 ? -11.136 1.111 7.281 1.00 94.00 90 ALA A CA 1
ATOM 732 C C . ALA A 1 90 ? -11.897 2.427 7.049 1.00 94.00 90 ALA A C 1
ATOM 734 O O . ALA A 1 90 ? -12.423 2.683 5.965 1.00 94.00 90 ALA A O 1
ATOM 735 N N . ARG A 1 91 ? -11.918 3.323 8.036 1.00 93.12 91 ARG A N 1
ATOM 736 C CA . ARG A 1 91 ? -12.404 4.698 7.831 1.00 93.12 91 ARG A CA 1
ATOM 737 C C . ARG A 1 91 ? -11.402 5.487 6.984 1.00 93.12 91 ARG A C 1
ATOM 739 O O . ARG A 1 91 ? -10.209 5.188 7.015 1.00 93.12 91 ARG A O 1
ATOM 746 N N . LYS A 1 92 ? -11.888 6.470 6.230 1.00 89.94 92 LYS A N 1
ATOM 747 C CA . LYS A 1 92 ? -11.078 7.381 5.412 1.00 89.94 92 LYS A CA 1
ATOM 748 C C . LYS A 1 92 ? -11.390 8.811 5.817 1.00 89.94 92 LYS A C 1
ATOM 750 O O . LYS A 1 92 ? -12.588 9.069 6.076 1.00 89.94 92 LYS A O 1
#